Protein AF-A0A5J5MVC9-F1 (afdb_monomer_lite)

pLDDT: mean 76.23, std 14.13, range [49.81, 95.25]

Sequence (67 aa):
ASVDLAVALVLCLCSLLLLSLWKQSSGKGKLPPGPTPLPIFGNVLQLDVKNIGKSLNSVSRFSASPQ

Radius of gyration: 23.16 Å; chains: 1; bounding box: 44×32×64 Å

Structure (mmCIF, N/CA/C/O backbone):
data_AF-A0A5J5MVC9-F1
#
_entry.id   AF-A0A5J5MVC9-F1
#
loop_
_atom_site.group_PDB
_atom_site.id
_atom_site.type_symbol
_atom_site.label_atom_id
_atom_site.label_alt_id
_atom_site.label_comp_id
_atom_site.label_asym_id
_atom_site.label_entity_id
_atom_site.label_seq_id
_atom_site.pdbx_PDB_ins_code
_atom_site.Cartn_x
_atom_site.Cartn_y
_atom_site.Cartn_z
_atom_site.occupancy
_atom_site.B_iso_or_equiv
_atom_site.auth_seq_id
_atom_site.auth_comp_id
_atom_site.auth_asym_id
_atom_site.auth_atom_id
_atom_site.pdbx_PDB_model_num
ATOM 1 N N . ALA A 1 1 ? 24.300 -5.251 -17.684 1.00 61.62 1 ALA A N 1
ATOM 2 C CA . ALA A 1 1 ? 24.523 -4.589 -16.381 1.00 61.62 1 ALA A CA 1
ATOM 3 C C . ALA A 1 1 ? 23.840 -3.220 -16.296 1.00 61.62 1 ALA A C 1
ATOM 5 O O . ALA A 1 1 ? 22.946 -3.070 -15.477 1.00 61.62 1 ALA A O 1
ATOM 6 N N . SER A 1 2 ? 24.211 -2.225 -17.121 1.00 73.94 2 SER A N 1
ATOM 7 C CA . SER A 1 2 ? 23.581 -0.884 -17.061 1.00 73.94 2 SER A CA 1
ATOM 8 C C . SER A 1 2 ? 22.125 -0.878 -17.561 1.00 73.94 2 SER A C 1
ATOM 10 O O . SER A 1 2 ? 21.253 -0.257 -16.958 1.00 73.94 2 SER A O 1
ATOM 12 N N . VAL A 1 3 ? 21.839 -1.649 -18.618 1.00 84.06 3 VAL A N 1
ATOM 13 C CA . VAL A 1 3 ? 20.484 -1.787 -19.183 1.00 84.06 3 VAL A CA 1
ATOM 14 C C . VAL A 1 3 ? 19.513 -2.472 -18.218 1.00 84.06 3 VAL A C 1
ATOM 16 O O . VAL A 1 3 ? 18.377 -2.035 -18.091 1.00 84.06 3 VAL A O 1
ATOM 19 N N . ASP A 1 4 ? 19.972 -3.478 -17.472 1.00 90.81 4 ASP A N 1
ATOM 20 C CA . ASP A 1 4 ? 19.158 -4.206 -16.491 1.00 90.81 4 ASP A CA 1
ATOM 21 C C . ASP A 1 4 ? 18.775 -3.313 -15.304 1.00 90.81 4 ASP A C 1
ATOM 23 O O . ASP A 1 4 ? 17.631 -3.323 -14.852 1.00 90.81 4 ASP A O 1
ATOM 27 N N . LEU A 1 5 ? 19.716 -2.481 -14.839 1.00 90.06 5 LEU A N 1
ATOM 28 C CA . LEU A 1 5 ? 19.473 -1.502 -13.780 1.00 90.06 5 LEU A CA 1
ATOM 29 C C . LEU A 1 5 ? 18.486 -0.419 -14.233 1.00 90.06 5 LEU A C 1
A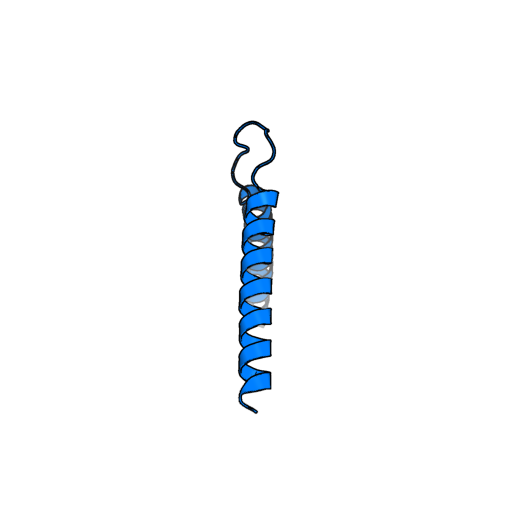TOM 31 O O . LEU A 1 5 ? 17.584 -0.057 -13.479 1.00 90.06 5 LEU A O 1
ATOM 35 N N . ALA A 1 6 ? 18.624 0.070 -15.468 1.00 91.31 6 ALA A N 1
ATOM 36 C CA . ALA A 1 6 ? 17.696 1.039 -16.042 1.00 91.31 6 ALA A CA 1
ATOM 37 C C . ALA A 1 6 ? 16.281 0.454 -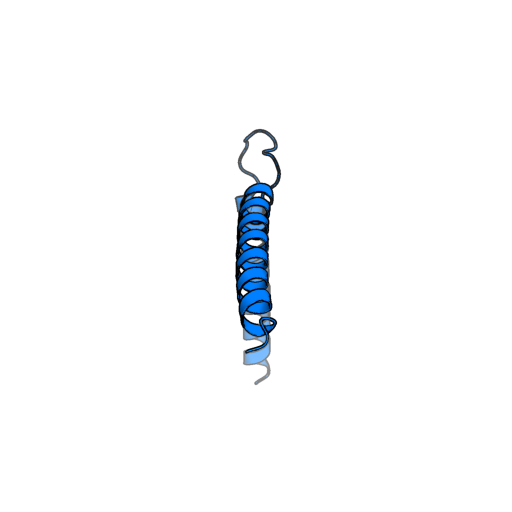16.179 1.00 91.31 6 ALA A C 1
ATOM 39 O O . ALA A 1 6 ? 15.309 1.104 -15.798 1.00 91.31 6 ALA A O 1
ATOM 40 N N . VAL A 1 7 ? 16.155 -0.790 -16.649 1.00 93.44 7 VAL A N 1
ATOM 41 C CA . VAL A 1 7 ? 14.865 -1.489 -16.765 1.00 93.44 7 VAL A CA 1
ATOM 42 C C . VAL A 1 7 ? 14.231 -1.714 -15.389 1.00 93.44 7 VAL A C 1
ATOM 44 O O . VAL A 1 7 ? 13.045 -1.433 -15.217 1.00 93.44 7 VAL A O 1
ATOM 47 N N . ALA A 1 8 ? 15.006 -2.143 -14.389 1.00 93.38 8 ALA A N 1
ATOM 48 C CA . ALA A 1 8 ? 14.523 -2.312 -13.019 1.00 93.38 8 ALA A CA 1
ATOM 49 C C . ALA A 1 8 ? 14.063 -0.984 -12.396 1.00 93.38 8 ALA A C 1
ATOM 51 O O . ALA A 1 8 ? 13.018 -0.936 -11.747 1.00 93.38 8 ALA A O 1
ATOM 52 N N . LEU A 1 9 ? 14.803 0.105 -12.631 1.00 94.31 9 LEU A N 1
ATOM 53 C CA . LEU A 1 9 ? 14.436 1.439 -12.160 1.00 94.31 9 LEU A CA 1
ATOM 54 C C . LEU A 1 9 ? 13.129 1.914 -12.802 1.00 94.31 9 LEU A C 1
ATOM 56 O O . LEU A 1 9 ? 12.240 2.379 -12.095 1.00 94.31 9 LEU A O 1
ATOM 60 N N . VAL A 1 10 ? 12.976 1.749 -14.118 1.00 95.25 10 VAL A N 1
ATOM 61 C CA . VAL A 1 10 ? 11.747 2.115 -14.838 1.00 95.25 10 VAL A CA 1
ATOM 62 C C . VAL A 1 10 ? 10.556 1.298 -14.334 1.00 95.25 10 VAL A C 1
ATOM 64 O O . VAL A 1 10 ? 9.524 1.879 -14.008 1.00 95.25 10 VAL A O 1
ATOM 67 N N . LEU A 1 11 ? 10.699 -0.022 -14.181 1.00 94.94 11 LEU A N 1
ATOM 68 C CA . LEU A 1 11 ? 9.651 -0.888 -13.627 1.00 94.94 11 LEU A CA 1
ATOM 69 C C . LEU A 1 11 ? 9.268 -0.499 -12.195 1.00 94.94 11 LEU A C 1
ATOM 71 O O . LEU A 1 11 ? 8.084 -0.487 -11.861 1.00 94.94 11 LEU A O 1
ATOM 75 N N . CYS A 1 12 ? 10.250 -0.153 -11.361 1.00 94.25 12 CYS A N 1
ATOM 76 C CA . CYS A 1 12 ? 10.029 0.310 -9.993 1.00 94.25 12 CYS A CA 1
ATOM 77 C C . CYS A 1 12 ? 9.276 1.648 -9.966 1.00 94.25 12 CYS A C 1
ATOM 79 O O . CYS A 1 12 ? 8.291 1.802 -9.248 1.00 94.25 12 CYS A O 1
ATOM 81 N N . LEU A 1 13 ? 9.678 2.611 -10.796 1.00 94.94 13 LEU A N 1
ATOM 82 C CA . LEU A 1 13 ? 8.991 3.897 -10.895 1.00 94.94 13 LEU A CA 1
ATOM 83 C C . LEU A 1 13 ? 7.557 3.726 -11.412 1.00 94.94 13 LEU A C 1
ATOM 85 O O . LEU A 1 13 ? 6.632 4.299 -10.839 1.00 94.94 13 LEU A O 1
ATOM 89 N N . CYS A 1 14 ? 7.349 2.895 -12.436 1.00 95.12 14 CYS A N 1
ATOM 90 C CA . CYS A 1 14 ? 6.020 2.574 -12.950 1.00 95.12 14 CYS A CA 1
ATOM 91 C C . CYS A 1 14 ? 5.142 1.896 -11.891 1.00 95.12 14 CYS A C 1
ATOM 93 O O . CYS A 1 14 ? 3.985 2.282 -11.727 1.00 95.12 14 CYS A O 1
ATOM 95 N N . SER A 1 15 ? 5.669 0.923 -11.144 1.00 91.81 15 SER A N 1
ATOM 96 C CA . SER A 1 15 ? 4.904 0.214 -10.114 1.00 91.81 15 SER A CA 1
ATOM 97 C C . SER A 1 15 ? 4.537 1.120 -8.935 1.00 91.81 15 SER A C 1
ATOM 99 O O . SER A 1 15 ? 3.394 1.087 -8.479 1.00 91.81 15 SER A O 1
ATOM 101 N N . LEU A 1 16 ? 5.445 1.997 -8.498 1.00 92.44 16 LEU A N 1
ATOM 102 C CA . LEU A 1 16 ? 5.168 3.012 -7.477 1.00 92.44 16 LEU A CA 1
ATOM 103 C C . LEU A 1 16 ? 4.104 4.011 -7.941 1.00 92.44 16 LEU A C 1
ATOM 105 O O . LEU A 1 16 ? 3.209 4.361 -7.168 1.00 92.44 16 LEU A O 1
ATOM 109 N N . LEU A 1 17 ? 4.167 4.447 -9.201 1.00 92.00 17 LEU A N 1
ATOM 110 C CA . LEU A 1 17 ? 3.192 5.372 -9.773 1.00 92.00 17 LEU A CA 1
ATOM 111 C C . LEU A 1 17 ? 1.799 4.730 -9.851 1.00 92.00 17 LEU A C 1
ATOM 113 O O . LEU A 1 17 ? 0.815 5.348 -9.4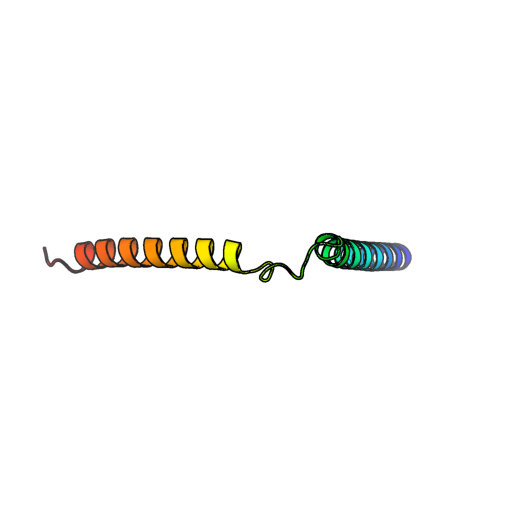46 1.00 92.00 17 LEU A O 1
ATOM 117 N N . LEU A 1 18 ? 1.721 3.468 -10.286 1.00 90.12 18 LEU A N 1
ATOM 118 C CA . LEU A 1 18 ? 0.484 2.683 -10.312 1.00 90.12 18 LEU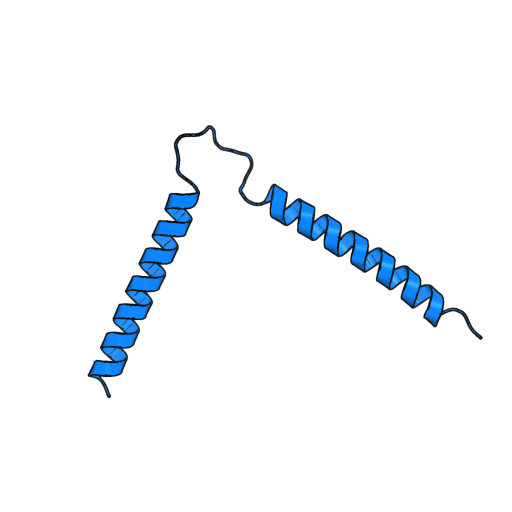 A CA 1
ATOM 119 C C . LEU A 1 18 ? -0.084 2.466 -8.907 1.00 90.12 18 LEU A C 1
ATOM 121 O O . LEU A 1 18 ? -1.277 2.669 -8.700 1.00 90.12 18 LEU A O 1
ATOM 125 N N . LEU A 1 19 ? 0.754 2.118 -7.927 1.00 86.25 19 LEU A N 1
ATOM 126 C CA . LEU A 1 19 ? 0.333 1.950 -6.536 1.00 86.25 19 LEU A CA 1
ATOM 127 C C . LEU A 1 19 ? -0.185 3.268 -5.946 1.00 86.25 19 LEU A C 1
ATOM 129 O O . LEU A 1 19 ? -1.177 3.276 -5.219 1.00 86.25 19 LEU A O 1
ATOM 133 N N . SER A 1 20 ? 0.454 4.389 -6.283 1.00 83.25 20 SER A N 1
ATOM 134 C CA . SER A 1 20 ? 0.025 5.724 -5.864 1.00 83.25 20 SER A CA 1
ATOM 135 C C . SER A 1 20 ? -1.338 6.089 -6.455 1.00 83.25 20 SER A C 1
ATOM 137 O O . SER A 1 20 ? -2.253 6.479 -5.725 1.00 83.25 20 SER A O 1
ATOM 139 N N . LEU A 1 21 ? -1.515 5.874 -7.762 1.00 81.44 21 LEU A N 1
ATOM 140 C CA . LEU A 1 21 ? -2.786 6.093 -8.452 1.00 81.44 21 LEU A CA 1
ATOM 141 C C . LEU A 1 21 ? -3.883 5.161 -7.937 1.00 81.44 21 LEU A C 1
ATOM 143 O O . LEU A 1 21 ? -5.014 5.606 -7.757 1.00 81.44 21 LEU A O 1
ATOM 147 N N . TRP A 1 22 ? -3.564 3.902 -7.639 1.00 77.00 22 TRP A N 1
ATOM 148 C CA . TRP A 1 22 ? -4.508 2.949 -7.063 1.00 77.00 22 TRP A CA 1
ATOM 149 C C . TRP A 1 22 ? -4.933 3.363 -5.652 1.00 77.00 22 TRP A C 1
ATOM 151 O O . TRP A 1 22 ? -6.126 3.393 -5.352 1.00 77.00 22 TRP A O 1
ATOM 161 N N . LYS A 1 23 ? -3.985 3.796 -4.814 1.00 70.81 23 LYS A N 1
ATOM 162 C CA . LYS A 1 23 ? -4.264 4.305 -3.464 1.00 70.81 23 LYS A CA 1
ATOM 163 C C . LYS A 1 23 ? -5.113 5.578 -3.497 1.00 70.81 23 LYS A C 1
ATOM 165 O O . LYS A 1 23 ? -6.001 5.748 -2.666 1.00 70.81 23 LYS A O 1
ATOM 170 N N . GLN A 1 24 ? -4.884 6.446 -4.481 1.00 68.69 24 GLN A N 1
ATOM 171 C CA . GLN A 1 24 ? -5.685 7.649 -4.706 1.00 68.69 24 GLN A CA 1
ATOM 172 C C . GLN A 1 24 ? -7.077 7.330 -5.279 1.00 68.69 24 GLN A C 1
ATOM 174 O O . GLN A 1 24 ? -8.060 7.970 -4.905 1.00 68.69 24 GLN A O 1
ATOM 179 N N . SER A 1 25 ? -7.172 6.351 -6.180 1.00 63.00 25 SER A N 1
ATOM 180 C CA . SER A 1 25 ? -8.423 5.902 -6.800 1.00 63.00 25 SER A CA 1
ATOM 181 C C . SER A 1 25 ? -9.330 5.204 -5.785 1.00 63.00 25 SER A C 1
ATOM 183 O O . SER A 1 25 ? -10.527 5.483 -5.741 1.00 63.00 25 SER A O 1
ATOM 185 N N . SER A 1 26 ? -8.749 4.415 -4.877 1.00 61.12 26 SER A N 1
ATOM 186 C CA . SER A 1 26 ? -9.470 3.736 -3.798 1.00 61.12 26 SER A CA 1
ATOM 187 C C . SER A 1 26 ? -10.129 4.691 -2.788 1.00 61.12 26 SER A C 1
ATOM 189 O O . SER A 1 26 ? -10.943 4.241 -1.987 1.00 61.12 26 SER A O 1
ATOM 191 N N . GLY A 1 27 ? -9.805 5.991 -2.811 1.00 61.50 27 GLY A N 1
ATOM 192 C CA . GLY A 1 27 ? -10.372 7.007 -1.917 1.00 61.50 27 GLY A CA 1
ATOM 193 C C . GLY A 1 27 ? -11.273 8.049 -2.588 1.00 61.50 27 GLY A C 1
ATOM 194 O O . GLY A 1 27 ? -11.664 9.003 -1.919 1.00 61.50 27 GLY A O 1
ATOM 195 N N . LYS A 1 28 ? -11.570 7.940 -3.895 1.00 61.28 28 LYS A N 1
ATOM 196 C CA . LYS A 1 28 ? -12.205 9.039 -4.655 1.00 61.28 28 LYS A CA 1
ATOM 197 C C . LYS A 1 28 ? -13.350 8.605 -5.582 1.00 61.28 28 LYS A C 1
ATOM 199 O O . LYS A 1 28 ? -13.477 9.103 -6.697 1.00 61.28 28 LYS A O 1
ATOM 204 N N . GLY A 1 29 ? -14.212 7.704 -5.114 1.00 61.09 29 GLY A N 1
ATOM 205 C CA . GLY A 1 29 ? -15.574 7.565 -5.646 1.00 61.09 29 GLY A CA 1
ATOM 206 C C . GLY A 1 29 ? -16.489 8.615 -5.007 1.00 61.09 29 GLY A C 1
ATOM 207 O O . GLY A 1 29 ? -16.342 8.896 -3.824 1.00 61.09 29 GLY A O 1
ATOM 208 N N . LYS A 1 30 ? -17.401 9.224 -5.777 1.00 58.44 30 LYS A N 1
ATOM 209 C CA . LYS A 1 30 ? -18.341 10.287 -5.355 1.00 58.44 30 LYS A CA 1
ATOM 210 C C . LYS A 1 30 ? -19.344 9.828 -4.277 1.00 58.44 30 LYS A C 1
ATOM 212 O O . LYS A 1 30 ? -20.534 9.693 -4.541 1.00 58.44 30 LYS A O 1
ATOM 217 N N . LEU A 1 31 ? -18.873 9.614 -3.063 1.00 57.50 31 LEU A N 1
ATOM 218 C CA . LEU A 1 31 ? -19.675 9.460 -1.856 1.00 57.50 31 LEU A CA 1
ATOM 219 C C . LEU A 1 31 ? -19.323 10.629 -0.925 1.00 57.50 31 LEU A C 1
ATOM 221 O O . LEU A 1 31 ? -18.235 11.197 -1.073 1.00 57.50 31 LEU A O 1
ATOM 225 N N . PRO A 1 32 ? -20.237 11.057 -0.031 1.00 52.75 32 PRO A N 1
ATOM 226 C CA . PRO A 1 32 ? -19.951 12.129 0.925 1.00 52.75 32 PRO A CA 1
ATOM 227 C C . PRO A 1 32 ? -18.606 11.848 1.608 1.00 52.75 32 PRO A C 1
ATOM 229 O O . PRO A 1 32 ? -18.278 10.670 1.745 1.00 52.75 32 PRO A O 1
ATOM 232 N N . PRO A 1 33 ? -17.817 12.872 1.994 1.00 55.84 33 PRO A N 1
ATOM 233 C CA . PRO A 1 33 ? -16.527 12.681 2.653 1.00 55.84 33 PRO A CA 1
ATOM 234 C C . PRO A 1 33 ? -16.732 11.776 3.867 1.00 55.84 33 PRO A C 1
ATOM 236 O O . PRO A 1 33 ? -17.194 12.210 4.920 1.00 55.84 33 PRO A O 1
ATOM 239 N N . GLY A 1 34 ? -16.490 10.482 3.666 1.00 54.84 34 GLY A N 1
ATOM 240 C CA . GLY A 1 34 ? -16.714 9.476 4.679 1.00 54.84 34 GLY A CA 1
ATOM 241 C C . GLY A 1 34 ? -15.719 9.735 5.797 1.00 54.84 34 GLY A C 1
ATOM 242 O O . GLY A 1 34 ? -14.595 10.166 5.501 1.00 54.84 34 GLY A O 1
ATOM 243 N N . PRO A 1 35 ? -16.100 9.499 7.065 1.00 57.47 35 PRO A N 1
ATOM 244 C CA . PRO A 1 35 ? -15.134 9.552 8.149 1.00 57.47 35 PRO A CA 1
ATOM 245 C C . PRO A 1 35 ? -13.944 8.691 7.727 1.00 57.47 35 PRO A C 1
ATOM 247 O O . PRO A 1 35 ? -14.145 7.597 7.204 1.00 57.47 35 PRO A O 1
ATOM 250 N N . THR A 1 36 ? -12.760 9.292 7.856 1.00 59.09 36 THR A N 1
ATOM 251 C CA . THR A 1 36 ? -11.412 8.933 7.381 1.00 59.09 36 THR A CA 1
ATOM 252 C C . THR A 1 36 ? -11.205 7.426 7.148 1.00 59.09 36 THR A C 1
ATOM 254 O O . THR A 1 36 ? -11.823 6.637 7.817 1.00 59.09 36 THR A O 1
ATOM 257 N N . PRO A 1 37 ? -10.296 6.923 6.304 1.00 53.25 37 PRO A N 1
ATOM 258 C CA . PRO A 1 37 ? -10.014 5.473 6.210 1.00 53.25 37 PRO A CA 1
ATOM 259 C C . PRO A 1 37 ? -9.411 4.821 7.483 1.00 53.25 37 PRO A C 1
ATOM 261 O O . PRO A 1 37 ? -9.235 3.605 7.537 1.00 53.25 37 PRO A O 1
ATOM 264 N N . LEU A 1 38 ? -9.099 5.605 8.525 1.00 57.09 38 LEU A N 1
ATOM 265 C CA . LEU A 1 38 ? -8.451 5.160 9.770 1.00 57.09 38 LEU A CA 1
ATOM 266 C C . LEU A 1 38 ? -9.328 4.703 10.971 1.00 57.09 38 LEU A C 1
ATOM 268 O O . LEU A 1 38 ? -8.739 4.157 11.898 1.00 57.09 38 LEU A O 1
ATOM 272 N N . PRO A 1 39 ? -10.663 4.863 11.063 1.00 58.72 39 PRO A N 1
ATOM 273 C CA . PRO A 1 39 ? -11.445 4.498 12.233 1.00 58.72 39 PRO A CA 1
ATOM 274 C C . PRO A 1 39 ? -11.587 2.981 12.348 1.00 58.72 39 PRO A C 1
ATOM 276 O O . PRO A 1 39 ? -11.700 2.491 13.463 1.00 58.72 39 PRO A O 1
ATOM 279 N N . ILE A 1 40 ? -11.503 2.218 11.247 1.00 64.62 40 ILE A N 1
ATOM 280 C CA . ILE A 1 40 ? -11.562 0.749 11.308 1.00 64.62 40 ILE A CA 1
ATOM 281 C C . ILE A 1 40 ? -10.220 0.172 11.765 1.00 64.62 40 ILE A C 1
ATOM 283 O O . ILE A 1 40 ? -10.185 -0.538 12.767 1.00 64.62 40 ILE A O 1
ATOM 287 N N . PHE A 1 41 ? -9.106 0.538 11.116 1.00 67.38 41 PHE A N 1
ATOM 288 C CA . PHE A 1 41 ? -7.776 0.146 11.604 1.00 67.38 41 PHE A CA 1
ATOM 289 C C . PHE A 1 41 ? -7.506 0.692 13.009 1.00 67.38 41 PHE A C 1
ATOM 291 O O . PHE A 1 41 ? -6.964 -0.025 13.838 1.00 67.38 41 PHE A O 1
ATOM 298 N N . GLY A 1 42 ? -7.941 1.914 13.321 1.00 64.69 42 GLY A N 1
ATOM 299 C CA . GLY A 1 42 ? -7.814 2.510 14.648 1.00 64.69 42 GLY A CA 1
ATOM 300 C C . GLY A 1 42 ? -8.635 1.792 15.718 1.00 64.69 42 GLY A C 1
ATOM 301 O O . GLY A 1 42 ? -8.162 1.660 16.840 1.00 64.69 42 GLY A O 1
ATOM 302 N N . ASN A 1 43 ? -9.833 1.290 15.409 1.00 71.69 43 ASN A N 1
ATOM 303 C CA . ASN A 1 43 ? -10.638 0.519 16.361 1.00 71.69 43 ASN A CA 1
ATOM 304 C C . ASN A 1 43 ? -10.100 -0.909 16.546 1.00 71.69 43 ASN A C 1
ATOM 306 O O . ASN A 1 43 ? -10.085 -1.410 17.665 1.00 71.69 43 ASN A O 1
ATOM 310 N N . VAL A 1 44 ? -9.606 -1.543 15.477 1.00 79.56 44 VAL A N 1
ATOM 311 C CA . VAL A 1 44 ? -8.979 -2.874 15.540 1.00 79.56 44 VAL A CA 1
ATOM 312 C C . VAL A 1 44 ? -7.643 -2.818 16.280 1.00 79.56 44 VAL A C 1
ATOM 314 O O . VAL A 1 44 ? -7.431 -3.613 17.186 1.00 79.56 44 VAL A O 1
ATOM 317 N N . LEU A 1 45 ? -6.782 -1.841 15.978 1.00 79.88 45 LEU A N 1
ATOM 318 C CA . LEU A 1 45 ? -5.503 -1.647 16.665 1.00 79.88 45 LEU A CA 1
ATOM 319 C C . LEU A 1 45 ? -5.711 -1.290 18.145 1.00 79.88 45 LEU A C 1
ATOM 321 O O . LEU A 1 45 ? -5.005 -1.800 19.007 1.00 79.88 45 LEU A O 1
ATOM 325 N N . GLN A 1 46 ? -6.708 -0.456 18.464 1.00 78.06 46 GLN A N 1
ATOM 326 C CA . GLN A 1 46 ? -7.054 -0.160 19.859 1.00 78.06 46 GLN A CA 1
ATOM 327 C C . GLN A 1 46 ? -7.622 -1.381 20.594 1.00 78.06 46 GLN A C 1
ATOM 329 O O . GLN A 1 46 ? -7.300 -1.582 21.765 1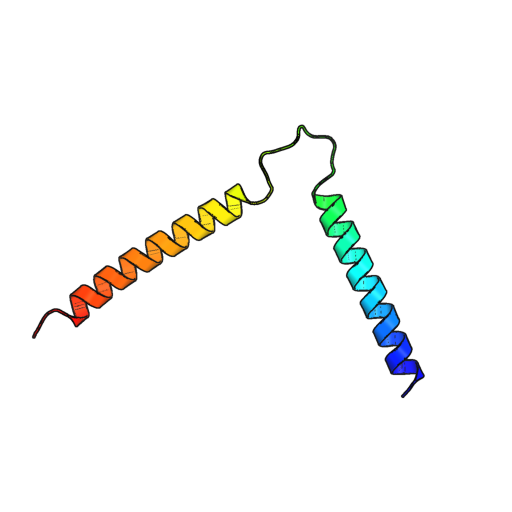.00 78.06 46 GLN A O 1
ATOM 334 N N . LEU A 1 47 ? -8.456 -2.198 19.940 1.00 82.25 47 LEU A N 1
ATOM 335 C CA . LEU A 1 47 ? -8.990 -3.433 20.517 1.00 82.25 47 LEU A CA 1
ATOM 336 C C . LEU A 1 47 ? -7.872 -4.450 20.782 1.00 82.25 47 LEU A C 1
ATOM 338 O O . LEU A 1 47 ? -7.825 -5.023 21.870 1.00 82.25 47 LEU A O 1
ATOM 342 N N . ASP A 1 48 ? -6.971 -4.626 19.816 1.00 83.38 48 ASP A N 1
ATOM 343 C CA . ASP A 1 48 ? -5.840 -5.549 19.873 1.00 83.38 48 ASP A CA 1
ATOM 344 C C . ASP A 1 48 ? -4.850 -5.152 20.979 1.00 83.38 48 ASP A C 1
ATOM 346 O O . ASP A 1 48 ? -4.628 -5.919 21.915 1.00 83.38 48 ASP A O 1
ATOM 350 N N . VAL A 1 49 ? -4.385 -3.897 20.994 1.00 84.88 49 VAL A N 1
ATOM 351 C CA . VAL A 1 49 ? -3.480 -3.381 22.038 1.00 84.88 49 VAL A CA 1
ATOM 352 C C . VAL A 1 49 ? -4.106 -3.472 23.434 1.00 84.88 49 VAL A C 1
ATOM 354 O O . VAL A 1 49 ? -3.430 -3.829 24.402 1.00 84.88 49 VAL A O 1
ATOM 357 N N . LYS A 1 50 ? -5.409 -3.199 23.572 1.00 86.56 50 LYS A N 1
ATOM 358 C CA . LYS A 1 50 ? -6.116 -3.294 24.859 1.00 86.56 50 LYS A CA 1
ATOM 359 C C . LYS A 1 50 ? -6.303 -4.739 25.328 1.00 86.56 50 LYS A C 1
ATOM 361 O O . LYS A 1 50 ? -6.323 -4.979 26.538 1.00 86.56 50 LYS A O 1
ATOM 366 N N . ASN A 1 51 ? -6.446 -5.694 24.410 1.00 86.25 51 ASN A N 1
ATOM 367 C CA . ASN A 1 51 ? -6.526 -7.118 24.732 1.00 86.25 51 ASN A CA 1
ATOM 368 C C . ASN A 1 51 ? -5.147 -7.668 25.131 1.00 86.25 51 ASN A C 1
ATOM 370 O O . ASN A 1 51 ? -5.001 -8.244 26.210 1.00 86.25 51 ASN A O 1
ATOM 374 N N . ILE A 1 52 ? -4.117 -7.359 24.338 1.00 86.75 52 ILE A N 1
ATOM 375 C CA . ILE A 1 52 ? -2.722 -7.724 24.607 1.00 86.75 52 ILE A CA 1
ATOM 376 C C . ILE A 1 52 ? -2.263 -7.154 25.953 1.00 86.75 52 ILE A C 1
ATOM 378 O O . ILE A 1 52 ? -1.717 -7.886 26.776 1.00 86.75 52 ILE A O 1
ATOM 382 N N . GLY A 1 53 ? -2.552 -5.879 26.239 1.00 89.06 53 GLY A N 1
ATOM 383 C CA . GLY A 1 53 ? -2.209 -5.249 27.516 1.00 89.06 53 GLY A CA 1
ATOM 384 C C . GLY A 1 53 ? -2.851 -5.936 28.727 1.00 89.06 53 GLY A C 1
ATOM 385 O O . GLY A 1 53 ? -2.209 -6.082 29.767 1.00 89.06 53 GLY A O 1
ATOM 386 N N . LYS A 1 54 ? -4.093 -6.424 28.596 1.00 86.81 54 LYS A N 1
ATOM 387 C CA . LYS A 1 54 ? -4.744 -7.220 29.649 1.00 86.81 54 LYS A CA 1
ATOM 388 C C . LYS A 1 54 ? -4.105 -8.595 29.815 1.00 86.81 54 LYS A C 1
ATOM 390 O O . LYS A 1 54 ? -3.855 -8.991 30.951 1.00 86.81 54 LYS A O 1
ATOM 395 N N . SER A 1 55 ? -3.815 -9.289 28.716 1.00 84.31 55 SER A N 1
ATOM 396 C CA . SER A 1 55 ? -3.166 -10.605 28.747 1.00 84.31 55 SER A CA 1
ATOM 397 C C . SER A 1 55 ? -1.770 -10.529 29.375 1.00 84.31 55 SER A C 1
ATOM 399 O O . SER A 1 55 ? -1.407 -11.351 30.215 1.00 84.31 55 SER A O 1
ATOM 401 N N . LEU A 1 56 ? -1.002 -9.492 29.039 1.00 85.38 56 LEU A N 1
ATOM 402 C CA . LEU A 1 56 ? 0.307 -9.228 29.636 1.00 85.38 56 LEU A CA 1
ATOM 403 C C . LEU A 1 56 ? 0.205 -8.908 31.127 1.00 85.38 56 LEU A C 1
ATOM 405 O O . LEU A 1 56 ? 1.032 -9.383 31.895 1.00 85.38 56 LEU A O 1
ATOM 409 N N . ASN A 1 57 ? -0.817 -8.161 31.558 1.00 87.50 57 ASN A N 1
ATOM 410 C CA . ASN A 1 57 ? -1.044 -7.894 32.980 1.00 87.50 57 ASN A CA 1
ATOM 411 C C . ASN A 1 57 ? -1.411 -9.173 33.757 1.00 87.50 57 ASN A C 1
ATOM 413 O O . ASN A 1 57 ? -0.955 -9.370 34.880 1.00 87.50 57 ASN A O 1
ATOM 417 N N . SER A 1 58 ? -2.190 -10.083 33.160 1.00 85.44 58 SER A N 1
ATOM 418 C CA . SER A 1 58 ? -2.461 -11.385 33.782 1.00 85.44 58 SER A CA 1
ATOM 419 C C . SER A 1 58 ? -1.217 -12.271 33.868 1.00 85.44 58 SER A C 1
ATOM 421 O O . SER A 1 58 ? -1.019 -12.930 34.885 1.00 85.44 58 SER A O 1
ATOM 423 N N . VAL A 1 59 ? -0.351 -12.249 32.849 1.00 84.12 59 VAL A N 1
ATOM 424 C CA . VAL A 1 59 ? 0.918 -12.996 32.853 1.00 84.12 59 VAL A CA 1
ATOM 425 C C . VAL A 1 59 ? 1.903 -12.394 33.850 1.00 84.12 59 VAL A C 1
ATOM 427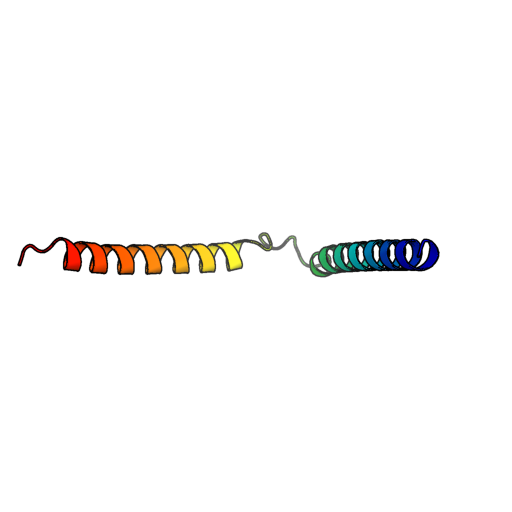 O O . VAL A 1 59 ? 2.521 -13.138 34.602 1.00 84.12 59 VAL A O 1
ATOM 430 N N . SER A 1 60 ? 2.011 -11.064 33.921 1.00 84.38 60 SER A N 1
ATOM 431 C CA . SER A 1 60 ? 2.894 -10.399 34.880 1.00 84.38 60 SER A CA 1
ATOM 432 C C . SER A 1 60 ? 2.447 -10.633 36.319 1.00 84.38 60 SER A C 1
ATOM 434 O O . SER A 1 60 ? 3.282 -10.835 37.193 1.00 84.38 60 SER A O 1
ATOM 436 N N . ARG A 1 61 ? 1.134 -10.676 36.571 1.00 78.25 61 ARG A N 1
ATOM 437 C CA . ARG A 1 61 ? 0.577 -11.042 37.877 1.00 78.25 61 ARG A CA 1
ATOM 438 C C . ARG A 1 61 ? 0.834 -12.510 38.223 1.00 78.25 61 ARG A C 1
ATOM 440 O O . ARG A 1 61 ? 1.075 -12.810 39.385 1.00 78.25 61 ARG A O 1
ATOM 447 N N . PHE A 1 62 ? 0.812 -13.403 37.237 1.00 79.19 62 PHE A N 1
ATOM 448 C CA . PHE A 1 62 ? 1.169 -14.808 37.434 1.00 79.19 62 PHE A CA 1
ATOM 449 C C . PHE A 1 62 ? 2.667 -14.977 37.733 1.00 79.19 62 PHE A C 1
ATOM 451 O O . PHE A 1 62 ? 3.025 -15.713 38.643 1.00 79.19 62 PHE A O 1
ATOM 458 N N . SER A 1 63 ? 3.541 -14.244 37.036 1.00 70.06 63 SER A N 1
ATOM 459 C CA . SER A 1 63 ? 4.994 -14.292 37.254 1.00 70.06 63 SER A CA 1
ATOM 460 C C . SER A 1 63 ? 5.479 -13.498 38.472 1.00 70.06 63 SER A C 1
ATOM 462 O O . SER A 1 63 ? 6.591 -13.721 38.932 1.00 70.06 63 SER A O 1
ATOM 464 N N . ALA A 1 64 ? 4.683 -12.545 38.968 1.00 67.12 64 ALA A N 1
ATOM 465 C CA . ALA A 1 64 ? 4.971 -11.758 40.169 1.00 67.12 64 ALA A CA 1
ATOM 466 C C . ALA A 1 64 ? 4.286 -12.315 41.427 1.00 67.12 64 ALA A C 1
ATOM 468 O O . ALA A 1 64 ? 4.427 -11.726 42.496 1.00 67.12 64 ALA A O 1
ATOM 469 N N . SER A 1 65 ? 3.548 -13.425 41.315 1.00 49.81 65 SER A N 1
ATOM 470 C CA . SER A 1 65 ? 3.148 -14.194 42.489 1.00 49.81 65 SER A CA 1
ATOM 471 C C . SER A 1 65 ? 4.399 -14.898 43.020 1.00 49.81 65 SER A C 1
ATOM 473 O O . SER A 1 65 ? 4.927 -15.759 42.312 1.00 49.81 65 SER A O 1
ATOM 475 N N . PRO A 1 66 ? 4.903 -14.552 44.219 1.00 54.81 66 PRO A N 1
ATOM 476 C CA . PRO A 1 66 ? 5.938 -15.350 44.850 1.00 54.81 66 PRO A CA 1
ATOM 477 C C . PRO A 1 66 ? 5.324 -16.722 45.142 1.00 54.81 66 PRO A C 1
ATOM 479 O O . PRO A 1 66 ? 4.348 -16.826 45.888 1.00 54.81 66 PRO A O 1
ATOM 482 N N . GLN A 1 67 ? 5.835 -17.747 44.467 1.00 50.72 67 GLN A N 1
ATOM 483 C CA . GLN A 1 67 ? 5.876 -19.081 45.057 1.00 50.72 67 GLN A CA 1
ATOM 484 C C . GLN A 1 67 ? 6.891 -19.061 46.197 1.00 50.72 67 GLN A C 1
ATOM 486 O O . GLN A 1 67 ? 7.946 -18.408 46.013 1.00 50.72 67 GLN A O 1
#

Secondary structure (DSSP, 8-state):
-HHHHHHHHHHHHHHHHHHHHHHHHTT-SSS---S-SHHHHHHHHHHHHHHHHHHHHHHHHHHTS--

Foldseek 3Di:
DVVVVVVVVVVVVVVVVVVVVVVVVVLDDPDPNPPDPCPVVVVVVVVVVVVVVVVVVVVVVVVPPDD

Organism: Muntiacus reevesi (NCBI:txid9886)